Protein AF-A0AAJ1HNM8-F1 (afdb_monomer_lite)

pLDDT: mean 83.79, std 16.37, range [39.41, 96.81]

Sequence (164 aa):
MAIKKSYRYCRPTLLLTHVALAETGELITDHLWLNYTKGFLDLGELLTGDLLRFNGRVASYVKGYFGTSQKLDYKVERPSQVALQAKIEGPRRLLPDTVTKFGRQALIGYIMERERAFYEASCRPIDPYYIEQYRVWLTNHVMKNAQNYDIVLQKQLTGASKKH

Foldseek 3Di:
DAWDDDPPDIFAKDWDAQDADPPPRHGPDGIAIATCDQLNCVVADADPPWDKDWDWDKDWDWDDDVPDDIDIDIHTYDTHPIDTPDHDDDDTDGAFDPPDPLSVLLNNLVNCVVCVVVCVVVVHDDDVSSVVSVVVVCCVPVVVVDPDDDPDCVVVVVVVPDDD

Radius of gyration: 19.52 Å; chains: 1; bounding box: 48×45×65 Å

Structure (mmCIF, N/CA/C/O backbone):
data_AF-A0AAJ1HNM8-F1
#
_entry.id   AF-A0AAJ1HNM8-F1
#
loop_
_atom_site.group_PDB
_atom_site.id
_atom_site.type_symbol
_atom_site.label_atom_id
_atom_site.label_alt_id
_atom_site.label_comp_id
_atom_site.label_asym_id
_atom_site.label_entity_id
_atom_site.label_seq_id
_atom_site.pdbx_PDB_ins_code
_atom_site.Cartn_x
_atom_site.Cartn_y
_atom_site.Cartn_z
_atom_site.occupancy
_atom_site.B_iso_or_equiv
_atom_site.auth_seq_id
_atom_site.auth_comp_id
_atom_site.auth_asym_id
_atom_site.auth_atom_id
_atom_site.pdbx_PDB_model_num
ATOM 1 N N . MET A 1 1 ? -2.530 -3.145 -5.041 1.00 86.31 1 MET A N 1
ATOM 2 C CA . MET A 1 1 ? -2.085 -1.746 -4.763 1.00 86.31 1 MET A CA 1
ATOM 3 C C . MET A 1 1 ? -2.696 -0.810 -5.802 1.00 86.31 1 MET A C 1
ATOM 5 O O . MET A 1 1 ? -3.247 -1.291 -6.774 1.00 86.31 1 MET A O 1
ATOM 9 N N . ALA A 1 2 ? -2.654 0.511 -5.623 1.00 86.81 2 ALA A N 1
ATOM 10 C CA . ALA A 1 2 ? -3.110 1.456 -6.650 1.00 86.81 2 ALA A CA 1
ATOM 11 C C . ALA A 1 2 ? -2.363 2.794 -6.562 1.00 86.81 2 ALA A C 1
ATOM 13 O O . ALA A 1 2 ? -1.638 3.052 -5.605 1.00 86.81 2 ALA A O 1
ATOM 14 N N . ILE A 1 3 ? -2.557 3.661 -7.554 1.00 87.94 3 ILE A N 1
ATOM 15 C CA . ILE A 1 3 ? -2.033 5.027 -7.587 1.00 87.94 3 ILE A CA 1
ATOM 16 C C . ILE A 1 3 ? -3.183 6.021 -7.440 1.00 87.94 3 ILE A C 1
ATOM 18 O O . ILE A 1 3 ? -4.127 6.038 -8.237 1.00 87.94 3 ILE A O 1
ATOM 22 N N . LYS A 1 4 ? -3.053 6.918 -6.462 1.00 83.88 4 LYS A N 1
ATOM 23 C CA . LYS A 1 4 ? -3.861 8.133 -6.354 1.00 83.88 4 LYS A CA 1
ATOM 24 C C . LYS A 1 4 ? -3.152 9.282 -7.071 1.00 83.88 4 LYS A C 1
ATOM 26 O O . LYS A 1 4 ? -2.064 9.691 -6.661 1.00 83.88 4 LYS A O 1
ATOM 31 N N . LYS A 1 5 ? -3.777 9.825 -8.120 1.00 79.25 5 LYS A N 1
ATOM 32 C CA . LYS A 1 5 ? -3.292 11.016 -8.833 1.00 79.25 5 LYS A CA 1
ATOM 33 C C . LYS A 1 5 ? -3.765 12.279 -8.110 1.00 79.25 5 LYS A C 1
ATOM 35 O O . LYS A 1 5 ? -4.951 12.438 -7.840 1.00 79.25 5 LYS A O 1
ATOM 40 N N . SER A 1 6 ? -2.829 13.160 -7.783 1.00 73.81 6 SER A N 1
ATOM 41 C CA . SER A 1 6 ? -3.076 14.545 -7.377 1.00 73.81 6 SER A CA 1
ATOM 42 C C . SER A 1 6 ? -2.539 15.478 -8.464 1.00 73.81 6 SER A C 1
ATOM 44 O O . SER A 1 6 ? -1.800 15.031 -9.341 1.00 73.81 6 SER A O 1
ATOM 46 N N . TYR A 1 7 ? -2.870 16.769 -8.403 1.00 66.12 7 TYR A N 1
ATOM 47 C CA . TYR A 1 7 ? -2.528 17.751 -9.440 1.00 66.12 7 TYR A CA 1
ATOM 48 C C . TYR A 1 7 ? -1.042 17.732 -9.849 1.00 66.12 7 TYR A C 1
ATOM 50 O O . TYR A 1 7 ? -0.732 17.897 -11.023 1.00 66.12 7 TYR A O 1
ATOM 58 N N . ARG A 1 8 ? -0.116 17.481 -8.908 1.00 68.50 8 ARG A N 1
ATOM 59 C CA . ARG A 1 8 ? 1.340 17.500 -9.170 1.00 68.50 8 ARG A CA 1
ATOM 60 C C . ARG A 1 8 ? 2.079 16.186 -8.924 1.00 68.50 8 ARG A C 1
ATOM 62 O O . ARG A 1 8 ? 3.286 16.134 -9.134 1.00 68.50 8 ARG A O 1
ATOM 69 N N . TYR A 1 9 ? 1.416 15.150 -8.415 1.00 72.50 9 TYR A N 1
ATOM 70 C CA . TYR A 1 9 ? 2.113 13.923 -8.026 1.00 72.50 9 TYR A CA 1
ATOM 71 C C . TYR A 1 9 ? 1.186 12.708 -7.959 1.00 72.50 9 TYR A C 1
ATOM 73 O O . TYR A 1 9 ? 0.001 12.811 -7.637 1.00 72.50 9 TYR A O 1
ATOM 81 N N . CYS A 1 10 ? 1.771 11.540 -8.199 1.00 82.69 10 CYS A N 1
ATOM 82 C CA . CYS A 1 10 ? 1.160 10.232 -8.006 1.00 82.69 10 CYS A CA 1
ATOM 83 C C . CYS A 1 10 ? 1.599 9.663 -6.652 1.00 82.69 10 CYS A C 1
ATOM 85 O O . CYS A 1 10 ? 2.788 9.679 -6.334 1.00 82.69 10 CYS A O 1
ATOM 87 N N . ARG A 1 11 ? 0.654 9.172 -5.842 1.00 86.69 11 ARG A N 1
ATOM 88 C CA . ARG A 1 11 ? 0.956 8.485 -4.577 1.00 86.69 11 ARG A CA 1
ATOM 89 C C . ARG A 1 11 ? 0.518 7.027 -4.639 1.00 86.69 11 ARG A C 1
ATOM 91 O O . ARG A 1 11 ? -0.664 6.784 -4.887 1.00 86.69 11 ARG A O 1
ATOM 98 N N . PRO A 1 12 ? 1.431 6.083 -4.374 1.00 90.94 12 PRO A N 1
ATOM 99 C CA . PRO A 1 12 ? 1.088 4.707 -4.060 1.00 90.94 12 PRO A CA 1
ATOM 100 C C . PRO A 1 12 ? 0.125 4.609 -2.878 1.00 90.94 12 PRO A C 1
ATOM 102 O O . PRO A 1 12 ? 0.325 5.238 -1.835 1.00 90.94 12 PRO A O 1
ATOM 105 N N . THR A 1 13 ? -0.911 3.801 -3.043 1.00 92.19 13 THR A N 1
ATOM 106 C CA . THR A 1 13 ? -1.905 3.488 -2.021 1.00 92.19 13 THR A CA 1
ATOM 107 C C . THR A 1 13 ? -2.120 1.984 -1.928 1.00 92.19 13 THR A C 1
ATOM 109 O O . THR A 1 13 ? -2.061 1.261 -2.926 1.00 92.19 13 THR A O 1
ATOM 112 N N . LEU A 1 14 ? -2.415 1.527 -0.720 1.00 92.69 14 LEU A N 1
ATOM 113 C CA . LEU A 1 14 ? -2.794 0.161 -0.403 1.00 92.69 14 LEU A CA 1
ATOM 114 C C . LEU A 1 14 ? -4.252 0.161 0.054 1.00 92.69 14 LEU A C 1
ATOM 116 O O . LEU A 1 14 ? -4.660 1.044 0.811 1.00 92.69 14 LEU A O 1
ATOM 120 N N . LEU A 1 15 ? -5.018 -0.812 -0.428 1.00 94.38 15 LEU A N 1
ATOM 121 C CA . LEU A 1 15 ? -6.344 -1.105 0.090 1.00 94.38 15 LEU A CA 1
ATOM 122 C C . LEU A 1 15 ? -6.197 -2.215 1.122 1.00 94.38 15 LEU A C 1
ATOM 124 O O . LEU A 1 15 ? -5.690 -3.285 0.795 1.00 94.38 15 LEU A O 1
ATOM 128 N N . LEU A 1 16 ? -6.629 -1.938 2.344 1.00 94.56 16 LEU A N 1
ATOM 129 C CA . LEU A 1 16 ? -6.835 -2.951 3.363 1.00 94.56 16 LEU A CA 1
ATOM 130 C C . LEU A 1 16 ? -8.307 -3.323 3.370 1.00 94.56 16 LEU A C 1
ATOM 132 O O . LEU A 1 16 ? -9.168 -2.441 3.374 1.00 94.56 16 LEU A O 1
ATOM 136 N N . THR A 1 17 ? -8.571 -4.619 3.371 1.00 95.62 17 THR A N 1
ATOM 137 C CA . THR A 1 17 ? -9.913 -5.167 3.527 1.00 95.62 17 THR A CA 1
ATOM 138 C C . THR A 1 17 ? -10.051 -5.782 4.911 1.00 95.62 17 THR A C 1
ATOM 140 O O . THR A 1 17 ? -9.078 -6.343 5.408 1.00 95.62 17 THR A O 1
ATOM 143 N N . HIS A 1 18 ? -11.246 -5.712 5.499 1.00 95.75 18 HIS A N 1
ATOM 144 C CA . HIS A 1 18 ? -11.558 -6.310 6.801 1.00 95.75 18 HIS A CA 1
ATOM 145 C C . HIS A 1 18 ? -10.651 -5.791 7.936 1.00 95.75 18 HIS A C 1
ATOM 147 O O . HIS A 1 18 ? -9.844 -6.516 8.518 1.00 95.75 18 HIS A O 1
ATOM 153 N N . VAL A 1 19 ? -10.748 -4.492 8.227 1.00 94.19 19 VAL A N 1
ATOM 154 C CA . VAL A 1 19 ? -9.937 -3.834 9.258 1.00 94.19 19 VAL A CA 1
ATOM 155 C C . VAL A 1 19 ? -10.649 -3.916 10.601 1.00 94.19 19 VAL A C 1
ATOM 157 O O . VAL A 1 19 ? -11.716 -3.327 10.768 1.00 94.19 19 VAL A O 1
ATOM 160 N N . ALA A 1 20 ? -10.026 -4.585 11.568 1.00 95.19 20 ALA A N 1
ATOM 161 C CA . ALA A 1 20 ? -10.558 -4.776 12.912 1.00 95.19 20 ALA A CA 1
ATOM 162 C C . ALA A 1 20 ? -9.591 -4.275 13.997 1.00 95.19 20 ALA A C 1
ATOM 164 O O . ALA A 1 20 ? -8.382 -4.161 13.769 1.00 95.19 20 ALA A O 1
ATOM 165 N N . LEU A 1 21 ? -10.117 -3.980 15.186 1.00 94.88 21 LEU A N 1
ATOM 166 C CA . LEU A 1 21 ? -9.297 -3.698 16.362 1.00 94.88 21 LEU A CA 1
ATOM 167 C C . LEU A 1 21 ? -8.551 -4.964 16.777 1.00 94.88 21 LEU A C 1
ATOM 169 O O . LEU A 1 21 ? -9.154 -6.007 17.000 1.00 94.88 21 LEU A O 1
ATOM 173 N N . ALA A 1 22 ? -7.231 -4.859 16.929 1.00 92.31 22 ALA A N 1
ATOM 174 C CA . ALA A 1 22 ? -6.394 -6.007 17.274 1.00 92.31 22 ALA A CA 1
ATOM 175 C C . ALA A 1 22 ? -6.704 -6.596 18.665 1.00 92.31 22 ALA A C 1
ATOM 177 O O . ALA A 1 22 ? -6.427 -7.765 18.900 1.00 92.31 22 ALA A O 1
ATOM 178 N N . GLU A 1 23 ? -7.236 -5.784 19.581 1.00 93.38 23 GLU A N 1
ATOM 179 C CA . GLU A 1 23 ? -7.522 -6.172 20.968 1.00 93.38 23 GLU A CA 1
ATOM 180 C C . GLU A 1 23 ? -8.862 -6.900 21.106 1.00 93.38 23 GLU A C 1
ATOM 182 O O . GLU A 1 23 ? -8.953 -7.894 21.818 1.00 93.38 23 GLU A O 1
ATOM 187 N N . THR A 1 24 ? -9.900 -6.410 20.423 1.00 95.12 24 THR A N 1
ATOM 188 C CA . THR A 1 24 ? -11.277 -6.906 20.571 1.00 95.12 24 THR A CA 1
ATOM 189 C C . THR A 1 24 ? -11.745 -7.752 19.391 1.00 95.12 24 THR A C 1
ATOM 191 O O . THR A 1 24 ? -12.740 -8.461 19.507 1.00 95.12 24 THR A O 1
ATOM 194 N N . GLY A 1 25 ? -11.067 -7.668 18.244 1.00 93.81 25 GLY A N 1
ATOM 195 C CA . GLY A 1 25 ? -11.537 -8.236 16.980 1.00 93.81 25 GLY A CA 1
ATOM 196 C C . GLY A 1 25 ? -12.718 -7.479 16.365 1.00 93.81 25 GLY A C 1
ATOM 197 O O . GLY A 1 25 ? -13.263 -7.924 15.358 1.00 93.81 25 GLY A O 1
ATOM 198 N N . GLU A 1 26 ? -13.125 -6.343 16.940 1.00 94.69 26 GLU A N 1
ATOM 199 C CA . GLU A 1 26 ? -14.254 -5.559 16.441 1.00 94.69 26 GLU A CA 1
ATOM 200 C C . GLU A 1 26 ? -13.930 -4.955 15.072 1.00 94.69 26 GLU A C 1
ATOM 202 O O . GLU A 1 26 ? -12.934 -4.244 14.907 1.00 94.69 26 GLU A O 1
ATOM 207 N N . LEU A 1 27 ? -14.787 -5.232 14.088 1.00 93.69 27 LEU A N 1
ATOM 208 C CA . LEU A 1 27 ? -14.661 -4.699 12.739 1.00 93.69 27 LEU A CA 1
ATOM 209 C C . LEU A 1 27 ? -14.877 -3.180 12.748 1.00 93.69 27 LEU A C 1
ATOM 211 O O . LEU A 1 27 ? -15.962 -2.694 13.049 1.00 93.69 27 LEU A O 1
ATOM 215 N N . ILE A 1 28 ? -13.848 -2.434 12.353 1.00 90.62 28 ILE A N 1
ATOM 216 C CA . ILE A 1 28 ? -13.899 -0.975 12.220 1.00 90.62 28 ILE A CA 1
ATOM 217 C C . ILE A 1 28 ? -14.402 -0.573 10.836 1.00 90.62 28 ILE A C 1
ATOM 219 O O . ILE A 1 28 ? -15.188 0.363 10.699 1.00 90.62 28 ILE A O 1
ATOM 223 N N . THR A 1 29 ? -13.915 -1.237 9.786 1.00 91.00 29 THR A N 1
ATOM 224 C CA . THR A 1 29 ? -14.358 -0.977 8.414 1.00 91.00 29 THR A CA 1
ATOM 225 C C . THR A 1 29 ? -14.002 -2.121 7.475 1.00 91.00 29 THR A C 1
ATOM 227 O O . THR A 1 29 ? -12.956 -2.757 7.610 1.00 91.00 29 THR A O 1
ATOM 230 N N . ASP A 1 30 ? -14.837 -2.336 6.461 1.00 93.38 30 ASP A N 1
ATOM 231 C CA . ASP A 1 30 ? -14.562 -3.315 5.411 1.00 93.38 30 ASP A CA 1
ATOM 232 C C . ASP A 1 30 ? -13.421 -2.890 4.492 1.00 93.38 30 ASP A C 1
ATOM 234 O O . ASP A 1 30 ? -12.718 -3.749 3.974 1.00 93.38 30 ASP A O 1
ATOM 238 N N . HIS A 1 31 ? -13.240 -1.584 4.267 1.00 92.88 31 HIS A N 1
ATOM 239 C CA . HIS A 1 31 ? -12.310 -1.066 3.266 1.00 92.88 31 HIS A CA 1
ATOM 240 C C . HIS A 1 31 ? -11.616 0.201 3.761 1.00 92.88 31 HIS A C 1
ATOM 242 O O . HIS A 1 31 ? -12.243 1.245 3.946 1.00 92.88 31 HIS A O 1
ATOM 248 N N . LEU A 1 32 ? -10.291 0.145 3.883 1.00 92.25 32 LEU A N 1
ATOM 249 C CA . LEU A 1 32 ? -9.468 1.283 4.272 1.00 92.25 32 LEU A CA 1
ATOM 250 C C . LEU A 1 32 ? -8.353 1.516 3.254 1.00 92.25 32 LEU A C 1
ATOM 252 O O . LEU A 1 32 ? -7.433 0.713 3.102 1.00 92.25 32 LEU A O 1
ATOM 256 N N . TRP A 1 33 ? -8.405 2.665 2.586 1.00 91.88 33 TRP A N 1
ATOM 257 C CA . TRP A 1 33 ? -7.324 3.121 1.719 1.00 91.88 33 TRP A CA 1
ATOM 258 C C . TRP A 1 33 ? -6.270 3.877 2.524 1.00 91.88 33 TRP A C 1
ATOM 260 O O . TRP A 1 33 ? -6.558 4.915 3.121 1.00 91.88 33 TRP A O 1
ATOM 270 N N . LEU A 1 34 ? -5.025 3.409 2.470 1.00 91.81 34 LEU A N 1
ATOM 271 C CA . LEU A 1 34 ? -3.873 4.069 3.083 1.00 91.81 34 LEU A CA 1
ATOM 272 C C . LEU A 1 34 ? -2.825 4.416 2.032 1.00 91.81 34 LEU A C 1
ATOM 274 O O . LEU A 1 34 ? -2.711 3.769 0.993 1.00 91.81 34 LEU A O 1
ATOM 278 N N . ASN A 1 35 ? -2.015 5.435 2.316 1.00 90.88 35 ASN A N 1
ATOM 279 C CA . ASN A 1 35 ? -0.794 5.644 1.544 1.00 90.88 35 ASN A CA 1
ATOM 280 C C . ASN A 1 35 ? 0.155 4.467 1.797 1.00 90.88 35 ASN A C 1
ATOM 282 O O . ASN A 1 35 ? 0.333 4.055 2.943 1.00 90.88 35 ASN A O 1
ATOM 286 N N . TYR A 1 36 ? 0.800 3.976 0.744 1.00 91.31 36 TYR A N 1
ATOM 287 C CA . TYR A 1 36 ? 1.822 2.942 0.861 1.00 91.31 36 TYR A CA 1
ATOM 288 C C . TYR A 1 36 ? 3.132 3.599 1.319 1.00 91.31 36 TYR A C 1
ATOM 290 O O . TYR A 1 36 ? 3.893 4.154 0.527 1.00 91.31 36 TYR A O 1
ATOM 298 N N . THR A 1 37 ? 3.304 3.679 2.640 1.00 90.56 37 THR A N 1
ATOM 299 C CA . THR A 1 37 ? 4.436 4.344 3.303 1.00 90.56 37 THR A CA 1
ATOM 300 C C . THR A 1 37 ? 5.693 3.470 3.305 1.00 90.56 37 THR A C 1
ATOM 302 O O . THR A 1 37 ? 5.630 2.273 3.031 1.00 90.56 37 THR A O 1
ATOM 305 N N . LYS A 1 38 ? 6.837 4.057 3.699 1.00 90.31 38 LYS A N 1
ATOM 306 C CA . LYS A 1 38 ? 8.099 3.324 3.903 1.00 90.31 38 LYS A CA 1
ATOM 307 C C . LYS A 1 38 ? 7.917 2.085 4.793 1.00 90.31 38 LYS A C 1
ATOM 309 O O . LYS A 1 38 ? 8.453 1.041 4.469 1.00 90.31 38 LYS A O 1
ATOM 314 N N . GLY A 1 39 ? 7.110 2.178 5.854 1.00 92.25 39 GLY A N 1
ATOM 315 C CA . GLY A 1 39 ? 6.874 1.046 6.755 1.00 92.25 39 GLY A CA 1
ATOM 316 C C . GLY A 1 39 ? 6.237 -0.165 6.067 1.00 92.25 39 GLY A C 1
ATOM 317 O O . GLY A 1 39 ? 6.585 -1.288 6.393 1.00 92.25 39 GLY A O 1
ATOM 318 N N . PHE A 1 40 ? 5.355 0.043 5.082 1.00 93.75 40 PHE A N 1
ATOM 319 C CA . PHE A 1 40 ? 4.832 -1.070 4.285 1.00 93.75 40 PHE A CA 1
ATOM 320 C C . PHE A 1 40 ? 5.845 -1.575 3.252 1.00 93.75 40 PHE A C 1
ATOM 322 O O . PHE A 1 40 ? 5.892 -2.770 2.991 1.00 93.75 40 PHE A O 1
ATOM 329 N N . LEU A 1 41 ? 6.647 -0.680 2.669 1.00 92.50 41 LEU A N 1
ATOM 330 C CA . LEU A 1 41 ? 7.701 -1.044 1.715 1.00 92.50 41 LEU A CA 1
ATOM 331 C C . LEU A 1 41 ? 8.813 -1.877 2.351 1.00 92.50 41 LEU A C 1
ATOM 333 O O . LEU A 1 41 ? 9.326 -2.787 1.708 1.00 92.50 41 LEU A O 1
ATOM 337 N N . ASP A 1 42 ? 9.161 -1.591 3.606 1.00 92.50 42 ASP A N 1
ATOM 338 C CA . ASP A 1 42 ? 10.181 -2.325 4.361 1.00 92.50 42 ASP A CA 1
ATOM 339 C C . ASP A 1 42 ? 9.782 -3.801 4.590 1.00 92.50 42 ASP A C 1
ATOM 341 O O . ASP A 1 42 ? 10.650 -4.642 4.808 1.00 92.50 42 ASP A O 1
ATOM 345 N N . LEU A 1 43 ? 8.487 -4.141 4.488 1.00 92.38 43 LEU A N 1
ATOM 346 C CA . LEU A 1 43 ? 7.994 -5.527 4.524 1.00 92.38 43 LEU A CA 1
ATOM 347 C C . LEU A 1 43 ? 8.173 -6.269 3.186 1.00 92.38 43 LEU A C 1
ATOM 349 O O . LEU A 1 43 ? 7.923 -7.474 3.106 1.00 92.38 43 LEU A O 1
ATOM 353 N N . GLY A 1 44 ? 8.593 -5.563 2.134 1.00 91.94 44 GLY A N 1
ATOM 354 C CA . GLY A 1 44 ? 8.663 -6.068 0.770 1.00 91.94 44 GLY A CA 1
ATOM 355 C C . GLY A 1 44 ? 7.305 -6.081 0.066 1.00 91.94 44 GLY A C 1
ATOM 356 O O . GLY A 1 44 ? 6.341 -5.434 0.475 1.00 91.94 44 GLY A O 1
ATOM 357 N N . GLU A 1 45 ? 7.234 -6.815 -1.044 1.00 92.38 45 GLU A N 1
ATOM 358 C CA . GLU A 1 45 ? 5.993 -6.960 -1.800 1.00 92.38 45 GLU A CA 1
ATOM 359 C C . GLU A 1 45 ? 4.920 -7.677 -0.979 1.00 92.38 45 GLU A C 1
ATOM 361 O O . GLU A 1 45 ? 5.101 -8.830 -0.583 1.00 92.38 45 GLU A O 1
ATOM 366 N N . LEU A 1 46 ? 3.792 -6.992 -0.776 1.00 93.56 46 LEU A N 1
ATOM 367 C CA . LEU A 1 46 ? 2.596 -7.537 -0.143 1.00 93.56 46 LEU A CA 1
ATOM 368 C C . LEU A 1 46 ? 1.686 -8.183 -1.190 1.00 93.56 46 LEU A C 1
ATOM 370 O O . LEU A 1 46 ? 1.478 -7.637 -2.279 1.00 93.56 46 LEU A O 1
ATOM 374 N N . LEU A 1 47 ? 1.132 -9.339 -0.844 1.00 92.69 47 LEU A N 1
ATOM 375 C CA . LEU A 1 47 ? 0.175 -10.078 -1.657 1.00 92.69 47 LEU A CA 1
ATOM 376 C C . LEU A 1 47 ? -1.239 -9.895 -1.102 1.00 92.69 47 LEU A C 1
ATOM 378 O O . LEU A 1 47 ? -1.439 -9.652 0.088 1.00 92.69 47 LEU A O 1
ATOM 382 N N . THR A 1 48 ? -2.235 -10.033 -1.973 1.00 92.94 48 THR A N 1
ATOM 383 C CA . THR A 1 48 ? -3.630 -10.124 -1.537 1.00 92.94 48 THR A CA 1
ATOM 384 C C . THR A 1 48 ? -3.785 -11.313 -0.590 1.00 92.94 48 THR A C 1
ATOM 386 O O . THR A 1 48 ? -3.364 -12.419 -0.923 1.00 92.94 48 THR A O 1
ATOM 389 N N . GLY A 1 49 ? -4.380 -11.072 0.580 1.00 95.06 49 GLY A N 1
ATOM 390 C CA . GLY A 1 49 ? -4.549 -12.072 1.638 1.00 95.06 49 GLY A CA 1
ATOM 391 C C . GLY A 1 49 ? -3.479 -12.039 2.733 1.00 95.06 49 GLY A C 1
ATOM 392 O O . GLY A 1 49 ? -3.667 -12.689 3.757 1.00 95.06 49 GLY A O 1
ATOM 393 N N . ASP A 1 50 ? -2.394 -11.272 2.573 1.00 96.69 50 ASP A N 1
ATOM 394 C CA . ASP A 1 50 ? -1.467 -11.026 3.682 1.00 96.69 50 ASP A CA 1
ATOM 395 C C . ASP A 1 50 ? -2.185 -10.330 4.848 1.00 96.69 50 ASP A C 1
ATOM 397 O O . ASP A 1 50 ? -2.932 -9.366 4.651 1.00 96.69 50 ASP A O 1
ATOM 401 N N . LEU A 1 51 ? -1.906 -10.783 6.072 1.00 96.81 51 LEU A N 1
ATOM 402 C CA . LEU A 1 51 ? -2.443 -10.182 7.289 1.00 96.81 51 LEU A CA 1
ATOM 403 C C . LEU A 1 51 ? -1.421 -9.219 7.885 1.00 96.81 51 LEU A C 1
ATOM 405 O O . LEU A 1 51 ? -0.284 -9.598 8.180 1.00 96.81 51 LEU A O 1
ATOM 409 N N . LEU A 1 52 ? -1.839 -7.975 8.098 1.00 96.44 52 LEU A N 1
ATOM 410 C CA . LEU A 1 52 ? -0.995 -6.900 8.610 1.00 96.44 52 LEU A CA 1
ATOM 411 C C . LEU A 1 52 ? -1.510 -6.410 9.960 1.00 96.44 52 LEU A C 1
ATOM 413 O O . LEU A 1 52 ? -2.713 -6.281 10.166 1.00 96.44 52 LEU A O 1
ATOM 417 N N . ARG A 1 53 ? -0.582 -6.015 10.830 1.00 96.44 53 ARG A N 1
ATOM 418 C CA . ARG A 1 53 ? -0.859 -5.220 12.028 1.00 96.44 53 ARG A CA 1
ATOM 419 C C . ARG A 1 53 ? -0.167 -3.875 11.910 1.00 96.44 53 ARG A C 1
ATOM 421 O O . ARG A 1 53 ? 0.966 -3.796 11.446 1.00 96.44 53 ARG A O 1
ATOM 428 N N . PHE A 1 54 ? -0.840 -2.817 12.335 1.00 95.88 54 PHE A N 1
ATOM 429 C CA . PHE A 1 54 ? -0.275 -1.476 12.399 1.00 95.88 54 PHE A CA 1
ATOM 430 C C . PHE A 1 54 ? -1.021 -0.652 13.446 1.00 95.88 54 PHE A C 1
ATOM 432 O O . PHE A 1 54 ? -2.177 -0.931 13.759 1.00 95.88 54 PHE A O 1
ATOM 439 N N . ASN A 1 55 ? -0.380 0.404 13.935 1.00 95.25 55 ASN A N 1
ATOM 440 C CA . ASN A 1 55 ? -1.044 1.428 14.728 1.00 95.25 55 ASN A CA 1
ATOM 441 C C . ASN A 1 55 ? -1.502 2.550 13.797 1.00 95.25 55 ASN A C 1
ATOM 443 O O . ASN A 1 55 ? -0.719 3.052 12.989 1.00 95.25 55 ASN A O 1
ATOM 447 N N . GLY A 1 56 ? -2.760 2.961 13.917 1.00 91.19 56 GLY A N 1
ATOM 448 C CA . GLY A 1 56 ? -3.320 4.104 13.200 1.00 91.19 56 GLY A CA 1
ATOM 449 C C . GLY A 1 56 ? -3.762 5.197 14.167 1.00 91.19 56 GLY A C 1
ATOM 450 O O . GLY A 1 56 ? -4.100 4.921 15.314 1.00 91.19 56 GLY A O 1
ATOM 451 N N . ARG A 1 57 ? -3.772 6.451 13.712 1.00 90.69 57 ARG A N 1
ATOM 452 C CA . ARG A 1 57 ? -4.391 7.562 14.448 1.00 90.69 57 ARG A CA 1
ATOM 453 C C . ARG A 1 57 ? -5.764 7.854 13.866 1.00 90.69 57 ARG A C 1
ATOM 455 O O . ARG A 1 57 ? -5.884 8.007 12.651 1.00 90.69 57 ARG A O 1
ATOM 462 N N . VAL A 1 58 ? -6.771 7.978 14.724 1.00 88.88 58 VAL A N 1
ATOM 463 C CA . VAL A 1 58 ? -8.084 8.487 14.321 1.00 88.88 58 VAL A CA 1
ATOM 464 C C . VAL A 1 58 ? -7.969 9.997 14.140 1.00 88.88 58 VAL A C 1
ATOM 466 O O . VAL A 1 58 ? -7.478 10.706 15.018 1.00 88.88 58 VAL A O 1
ATOM 469 N N . ALA A 1 59 ? -8.399 10.485 12.987 1.00 87.44 59 ALA A N 1
ATOM 470 C CA . ALA A 1 59 ? -8.479 11.903 12.681 1.00 87.44 59 ALA A CA 1
ATOM 471 C C . ALA A 1 59 ? -9.843 12.212 12.080 1.00 87.44 59 ALA A C 1
ATOM 473 O O . ALA A 1 59 ? -10.409 11.395 11.354 1.00 87.44 59 ALA A O 1
ATOM 474 N N . SER A 1 60 ? -10.362 13.404 12.348 1.00 88.38 60 SER A N 1
ATOM 475 C CA . SER A 1 60 ? -11.568 13.875 11.687 1.00 88.38 60 SER A CA 1
ATOM 476 C C . SER A 1 60 ? -11.243 14.505 10.330 1.00 88.38 60 SER A C 1
ATOM 478 O O . SER A 1 60 ? -10.135 14.989 10.074 1.00 88.38 60 SER A O 1
ATOM 480 N N . TYR A 1 61 ? -12.209 14.474 9.422 1.00 85.25 61 TYR A N 1
ATOM 481 C CA . TYR A 1 61 ? -12.190 15.245 8.191 1.00 85.25 61 TYR A CA 1
ATOM 482 C C . TYR A 1 61 ? -13.594 15.755 7.887 1.00 85.25 61 TYR A C 1
ATOM 484 O O . TYR A 1 61 ? -14.593 15.172 8.301 1.00 85.25 61 TYR A O 1
ATOM 492 N N . VAL A 1 62 ? -13.663 16.870 7.170 1.00 85.25 62 VAL A N 1
ATOM 493 C CA . VAL A 1 62 ? -14.937 17.443 6.751 1.00 85.25 62 VAL A CA 1
ATOM 494 C C . VAL A 1 62 ? -15.232 16.973 5.334 1.00 85.25 62 VAL A C 1
ATOM 496 O O . VAL A 1 62 ? -14.425 17.165 4.421 1.00 85.25 62 VAL A O 1
ATOM 499 N N . LYS A 1 63 ? -16.379 16.321 5.161 1.00 84.44 63 LYS A N 1
ATOM 500 C CA . LYS A 1 63 ? -16.882 15.832 3.881 1.00 84.44 63 LYS A CA 1
ATOM 501 C C . LYS A 1 63 ? -17.962 16.778 3.366 1.00 84.44 63 LYS A C 1
ATOM 503 O O . LYS A 1 63 ? -18.905 17.100 4.083 1.00 84.44 63 LYS A O 1
ATOM 508 N N . GLY A 1 64 ? -17.835 17.193 2.112 1.00 79.81 64 GLY A N 1
ATOM 509 C CA . GLY A 1 64 ? -18.767 18.101 1.444 1.00 79.81 64 GLY A CA 1
ATOM 510 C C . GLY A 1 64 ? -18.030 19.013 0.469 1.00 79.81 64 GLY A C 1
ATOM 511 O O . GLY A 1 64 ? -16.824 19.222 0.600 1.00 79.81 64 GLY A O 1
ATOM 512 N N . TYR A 1 65 ? -18.746 19.534 -0.523 1.00 72.69 65 TYR A N 1
ATOM 513 C CA . TYR A 1 65 ? -18.216 20.557 -1.424 1.00 72.69 65 TYR A CA 1
ATOM 514 C C . TYR A 1 65 ? -18.453 21.948 -0.832 1.00 72.69 65 TYR A C 1
ATOM 516 O O . TYR A 1 65 ? -19.413 22.163 -0.086 1.00 72.69 65 TYR A O 1
ATOM 524 N N . PHE A 1 66 ? -17.586 22.903 -1.170 1.00 70.56 66 PHE A N 1
ATOM 525 C CA . PHE A 1 66 ? -17.777 24.303 -0.796 1.00 70.56 66 PHE A CA 1
ATOM 526 C C . PHE A 1 66 ? -19.154 24.787 -1.289 1.00 70.56 66 PHE A C 1
ATOM 528 O O . PHE A 1 66 ? -19.473 24.617 -2.462 1.00 70.56 66 PHE A O 1
ATOM 535 N N . GLY A 1 67 ? -19.983 25.325 -0.387 1.00 74.56 67 GLY A N 1
ATOM 536 C CA . GLY A 1 67 ? -21.370 25.724 -0.679 1.00 74.56 67 GLY A CA 1
ATOM 537 C C . GLY A 1 67 ? -22.448 24.653 -0.431 1.00 74.56 67 GLY A C 1
ATOM 538 O O . GLY A 1 67 ? -23.621 24.927 -0.656 1.00 74.56 67 GLY A O 1
ATOM 539 N N . THR A 1 68 ? -22.088 23.458 0.056 1.00 80.25 68 THR A N 1
ATOM 540 C CA . THR A 1 68 ? -23.041 22.403 0.473 1.00 80.25 68 THR A CA 1
ATOM 541 C C . THR A 1 68 ? -22.967 22.136 1.979 1.00 80.25 68 THR A C 1
ATOM 543 O O . THR A 1 68 ? -22.026 22.578 2.643 1.00 80.25 68 THR A O 1
ATOM 546 N N . SER A 1 69 ? -23.943 21.406 2.536 1.00 82.12 69 SER A N 1
ATOM 547 C CA . SER A 1 69 ? -23.900 20.961 3.934 1.00 82.12 69 SER A CA 1
ATOM 548 C C . SER A 1 69 ? -22.656 20.101 4.176 1.00 82.12 69 SER A C 1
ATOM 550 O O . SER A 1 69 ? -22.527 19.003 3.633 1.00 82.12 69 SER A O 1
ATOM 552 N N . GLN A 1 70 ? -21.736 20.611 4.988 1.00 86.06 70 GLN A N 1
ATOM 553 C CA . GLN A 1 70 ? -20.508 19.923 5.361 1.00 86.06 70 GLN A CA 1
ATOM 554 C C . GLN A 1 70 ? -20.766 19.006 6.563 1.00 86.06 70 GLN A C 1
ATOM 556 O O . GLN A 1 70 ? -21.372 19.428 7.546 1.00 86.06 70 GLN A O 1
ATOM 561 N N . LYS A 1 71 ? -20.304 17.753 6.494 1.00 86.25 71 LYS A N 1
ATOM 562 C CA . LYS A 1 71 ? -20.440 16.760 7.568 1.00 86.25 71 LYS A CA 1
ATOM 563 C C . LYS A 1 71 ? -19.069 16.377 8.118 1.00 86.25 71 LYS A C 1
ATOM 565 O O . LYS A 1 71 ? -18.145 16.118 7.348 1.00 86.25 71 LYS A O 1
ATOM 570 N N . LEU A 1 72 ? -18.949 16.322 9.443 1.00 86.31 72 LEU A N 1
ATOM 571 C CA . LEU A 1 72 ? -17.778 15.765 10.114 1.00 86.31 72 LEU A CA 1
ATOM 572 C C . LEU A 1 72 ? -17.798 14.238 9.997 1.00 86.31 72 LEU A C 1
ATOM 574 O O . LEU A 1 72 ? -18.816 13.604 10.275 1.00 86.31 72 LEU A O 1
ATOM 578 N N . ASP A 1 73 ? -16.678 13.664 9.587 1.00 86.81 73 ASP A N 1
ATOM 579 C CA . ASP A 1 73 ? -16.474 12.226 9.459 1.00 86.81 73 ASP A CA 1
ATOM 580 C C . ASP A 1 73 ? -15.075 11.864 9.991 1.00 86.81 73 ASP A C 1
ATOM 582 O O . ASP A 1 73 ? -14.249 12.748 10.242 1.00 86.81 73 ASP A O 1
ATOM 586 N N . TYR A 1 74 ? -14.798 10.580 10.190 1.00 85.31 74 TYR A N 1
ATOM 587 C CA . TYR A 1 74 ? -13.548 10.097 10.775 1.00 85.31 74 TYR A CA 1
ATOM 588 C C . TYR A 1 74 ? -12.780 9.210 9.798 1.00 85.31 74 TYR A C 1
ATOM 590 O O . TYR A 1 74 ? -13.334 8.557 8.918 1.00 85.31 74 TYR A O 1
ATOM 598 N N . LYS A 1 75 ? -11.459 9.204 9.940 1.00 87.75 75 LYS A N 1
ATOM 599 C CA . LYS A 1 75 ? -10.540 8.389 9.148 1.00 87.75 75 LYS A CA 1
ATOM 600 C C . LYS A 1 75 ? -9.405 7.877 10.020 1.00 87.75 75 LYS A C 1
ATOM 602 O O . LYS A 1 75 ? -9.012 8.523 10.991 1.00 87.75 75 LYS A O 1
ATOM 607 N N . VAL A 1 76 ? -8.826 6.758 9.609 1.00 89.62 76 VAL A N 1
ATOM 608 C CA . VAL A 1 76 ? -7.555 6.273 10.148 1.00 89.62 76 VAL A CA 1
ATOM 609 C C . VAL A 1 76 ? -6.421 6.818 9.284 1.00 89.62 76 VAL A C 1
ATOM 611 O O . VAL A 1 76 ? -6.430 6.679 8.061 1.00 89.62 76 VAL A O 1
ATOM 614 N N . GLU A 1 77 ? -5.433 7.457 9.903 1.00 88.31 77 GLU A N 1
ATOM 615 C CA . GLU A 1 77 ? -4.262 8.002 9.218 1.00 88.31 77 GLU A CA 1
ATOM 616 C C . GLU A 1 77 ? -2.951 7.722 9.963 1.00 88.31 77 GLU A C 1
ATOM 618 O O . GLU A 1 77 ? -2.939 7.237 11.090 1.00 88.31 77 GLU A O 1
ATOM 623 N N . ARG A 1 78 ? -1.825 8.046 9.310 1.00 87.44 78 ARG A N 1
ATOM 624 C CA . ARG A 1 78 ? -0.455 7.872 9.832 1.00 87.44 78 ARG A CA 1
ATOM 625 C C . ARG A 1 78 ? -0.177 6.456 10.376 1.00 87.44 78 ARG A C 1
ATOM 627 O O . ARG A 1 78 ? 0.179 6.331 11.546 1.00 87.44 78 ARG A O 1
ATOM 634 N N . PRO A 1 79 ? -0.295 5.410 9.535 1.00 92.69 79 PRO A N 1
ATOM 635 C CA . PRO A 1 79 ? 0.054 4.057 9.946 1.00 92.69 79 PRO A CA 1
ATOM 636 C C . PRO A 1 79 ? 1.519 3.995 10.401 1.00 92.69 79 PRO A C 1
ATOM 638 O O . PRO A 1 79 ? 2.415 4.475 9.697 1.00 92.69 79 PRO A O 1
ATOM 641 N N . SER A 1 80 ? 1.754 3.417 11.574 1.00 93.50 80 SER A N 1
ATOM 642 C CA . SER A 1 80 ? 3.071 3.205 12.176 1.00 93.50 80 SER A CA 1
ATOM 643 C C . SER A 1 80 ? 3.170 1.798 12.766 1.00 93.50 80 SER A C 1
ATOM 645 O O . SER A 1 80 ? 2.163 1.103 12.879 1.00 93.50 80 SER A O 1
ATOM 647 N N . GLN A 1 81 ? 4.389 1.358 13.100 1.00 94.88 81 GLN A N 1
ATOM 648 C CA . GLN A 1 81 ? 4.650 -0.003 13.601 1.00 94.88 81 GLN A CA 1
ATOM 649 C C . GLN A 1 81 ? 4.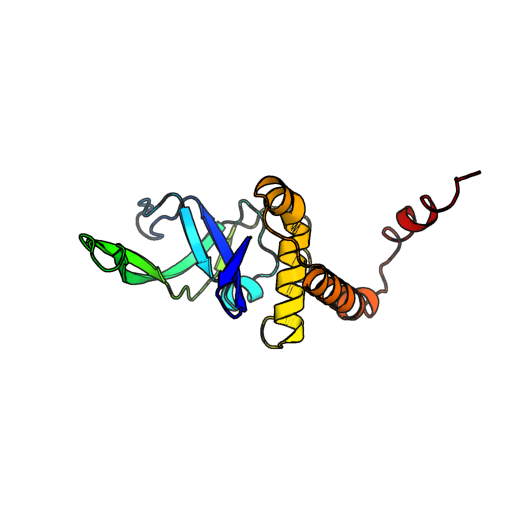003 -1.090 12.727 1.00 94.88 81 GLN A C 1
ATOM 651 O O . GLN A 1 81 ? 3.391 -2.032 13.225 1.00 94.88 81 GLN A O 1
ATOM 656 N N . VAL A 1 82 ? 4.101 -0.911 11.408 1.00 95.44 82 VAL A N 1
ATOM 657 C CA . VAL A 1 82 ? 3.545 -1.854 10.442 1.00 95.44 82 VAL A CA 1
ATOM 658 C C . VAL A 1 82 ? 4.338 -3.156 10.521 1.00 95.44 82 VAL A C 1
ATOM 660 O O . VAL A 1 82 ? 5.564 -3.138 10.433 1.00 95.44 82 VAL A O 1
ATOM 663 N N . ALA A 1 83 ? 3.637 -4.272 10.674 1.00 96.25 83 ALA A N 1
ATOM 664 C CA . ALA A 1 83 ? 4.207 -5.607 10.738 1.00 96.25 83 ALA A CA 1
ATOM 665 C C . ALA A 1 83 ? 3.330 -6.605 9.976 1.00 96.25 83 ALA A C 1
ATOM 667 O O . ALA A 1 83 ? 2.103 -6.486 9.949 1.00 96.25 83 ALA A O 1
ATOM 668 N N . LEU A 1 84 ? 3.969 -7.610 9.382 1.00 95.81 84 LEU A N 1
ATOM 669 C CA . LEU A 1 84 ? 3.296 -8.750 8.769 1.00 95.81 84 LEU A CA 1
ATOM 670 C C . LEU A 1 84 ? 2.987 -9.785 9.859 1.00 95.81 84 LEU A C 1
ATOM 672 O O . LEU A 1 84 ? 3.906 -10.275 10.509 1.00 95.81 84 LEU A O 1
ATOM 676 N N . GLN A 1 85 ? 1.710 -10.094 10.073 1.00 95.50 85 GLN A N 1
ATOM 677 C CA . GLN A 1 85 ? 1.275 -11.114 11.034 1.00 95.50 85 GLN A CA 1
ATOM 678 C C . GLN A 1 85 ? 1.159 -12.493 10.396 1.00 95.50 85 GLN A C 1
ATOM 680 O O . GLN A 1 85 ? 1.578 -13.479 10.992 1.00 95.50 85 GLN A O 1
ATOM 685 N N . ALA A 1 86 ? 0.611 -12.558 9.184 1.00 95.44 86 ALA A N 1
ATOM 686 C CA . ALA A 1 86 ? 0.543 -13.788 8.412 1.00 95.44 86 ALA A CA 1
ATOM 687 C C . ALA A 1 86 ? 0.890 -13.492 6.958 1.00 95.44 86 ALA A C 1
ATOM 689 O O . ALA A 1 86 ? 0.447 -12.496 6.381 1.00 95.44 86 ALA A O 1
ATOM 690 N N . LYS A 1 87 ? 1.709 -14.369 6.388 1.00 94.31 87 LYS A N 1
ATOM 691 C CA . LYS A 1 87 ? 2.215 -14.264 5.027 1.00 94.31 87 LYS A CA 1
ATOM 692 C C . LYS A 1 87 ? 1.577 -15.359 4.192 1.00 94.31 87 LYS A C 1
ATOM 694 O O . LYS A 1 87 ? 1.744 -16.532 4.512 1.00 94.31 87 LYS A O 1
ATOM 699 N N . ILE A 1 88 ? 0.905 -14.986 3.113 1.00 94.94 88 ILE A N 1
ATOM 700 C CA . ILE A 1 88 ? 0.443 -15.962 2.127 1.00 94.94 88 ILE A CA 1
ATOM 701 C C . ILE A 1 88 ? 1.627 -16.395 1.257 1.00 94.94 88 ILE A C 1
ATOM 703 O O . ILE A 1 88 ? 2.503 -15.588 0.910 1.00 94.94 88 ILE A O 1
ATOM 707 N N . GLU A 1 89 ? 1.674 -17.681 0.920 1.00 91.06 89 GLU A N 1
ATOM 708 C CA . GLU A 1 89 ? 2.681 -18.225 0.015 1.00 91.06 89 GLU A CA 1
ATOM 709 C C . GLU A 1 89 ? 2.503 -17.683 -1.405 1.00 91.06 89 GLU A C 1
ATOM 711 O O . GLU A 1 89 ? 1.395 -17.480 -1.897 1.00 91.06 89 GLU A O 1
ATOM 716 N N . GLY A 1 90 ? 3.622 -17.435 -2.077 1.00 86.00 90 GLY A N 1
ATOM 717 C CA . GLY A 1 90 ? 3.612 -16.959 -3.450 1.00 86.00 90 GLY A CA 1
ATOM 718 C C . GLY A 1 90 ? 4.888 -16.214 -3.825 1.00 86.00 90 GLY A C 1
ATOM 719 O O . GLY A 1 90 ? 5.638 -15.768 -2.947 1.00 86.00 90 GLY A O 1
ATOM 720 N N . PRO A 1 91 ? 5.148 -16.067 -5.134 1.00 88.00 91 PRO A N 1
ATOM 721 C CA . PRO A 1 91 ? 6.304 -15.333 -5.616 1.00 88.00 91 PRO A CA 1
ATOM 722 C C . PRO A 1 91 ? 6.192 -13.860 -5.218 1.00 88.00 91 PRO A C 1
ATOM 724 O O . PRO A 1 91 ? 5.158 -13.225 -5.434 1.00 88.00 91 PRO A O 1
ATOM 727 N N . ARG A 1 92 ? 7.278 -13.315 -4.660 1.00 88.19 92 ARG A N 1
ATOM 728 C CA . ARG A 1 92 ? 7.376 -11.908 -4.262 1.00 88.19 92 ARG A CA 1
ATOM 729 C C . ARG A 1 92 ? 8.492 -11.220 -5.022 1.00 88.19 92 ARG A C 1
ATOM 731 O O . ARG A 1 92 ? 9.610 -11.727 -5.079 1.00 88.19 92 ARG A O 1
ATOM 738 N N . ARG A 1 93 ? 8.188 -10.075 -5.621 1.00 89.19 93 ARG A N 1
ATOM 739 C CA . ARG A 1 93 ? 9.154 -9.272 -6.371 1.00 89.19 93 ARG A CA 1
ATOM 740 C C . ARG A 1 93 ? 9.897 -8.315 -5.449 1.00 89.19 93 ARG A C 1
ATOM 742 O O . ARG A 1 93 ? 9.372 -7.861 -4.433 1.00 89.19 93 ARG A O 1
ATOM 749 N N . LEU A 1 94 ? 11.115 -7.971 -5.851 1.00 89.00 94 LEU A N 1
ATOM 750 C CA . LEU A 1 94 ? 11.824 -6.837 -5.273 1.00 89.00 94 LEU A CA 1
ATOM 751 C C . LEU A 1 94 ? 11.079 -5.545 -5.628 1.00 89.00 94 LEU A C 1
ATOM 753 O O . LEU A 1 94 ? 10.638 -5.369 -6.769 1.00 89.00 94 LEU A O 1
ATOM 757 N N . LEU A 1 95 ? 10.961 -4.650 -4.650 1.00 91.81 95 LEU A N 1
ATOM 758 C CA . LEU A 1 95 ? 10.303 -3.361 -4.820 1.00 91.81 95 LEU A CA 1
ATOM 759 C C . LEU A 1 95 ? 11.326 -2.224 -4.936 1.00 91.81 95 LEU A C 1
ATOM 761 O O . LEU A 1 95 ? 12.320 -2.229 -4.207 1.00 91.81 95 LEU A O 1
ATOM 765 N N . PRO A 1 96 ? 11.064 -1.220 -5.791 1.00 93.12 96 PRO A N 1
ATOM 766 C CA . PRO A 1 96 ? 11.821 0.024 -5.784 1.00 93.12 96 PRO A CA 1
ATOM 767 C C . PRO A 1 96 ? 11.680 0.785 -4.461 1.00 93.12 96 PRO A C 1
ATOM 769 O O . PRO A 1 96 ? 10.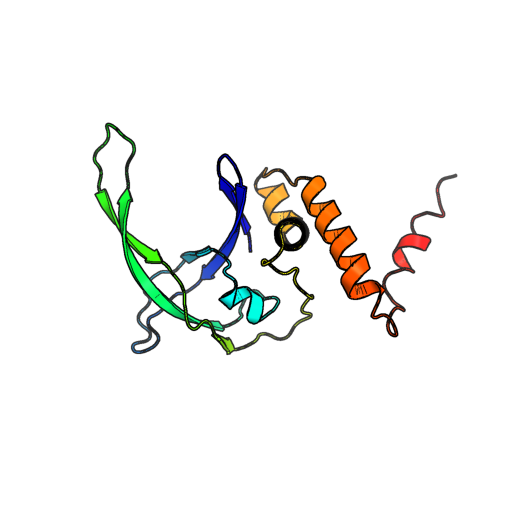614 0.787 -3.840 1.00 93.12 96 PRO A O 1
ATOM 772 N N . ASP A 1 97 ? 12.747 1.471 -4.048 1.00 86.88 97 ASP A N 1
ATOM 773 C CA . ASP A 1 97 ? 12.739 2.304 -2.847 1.00 86.88 97 ASP A CA 1
ATOM 774 C C . ASP A 1 97 ? 11.869 3.561 -3.019 1.00 86.88 97 ASP A C 1
ATOM 776 O O . ASP A 1 97 ? 11.575 4.002 -4.127 1.00 86.88 97 ASP A O 1
ATOM 780 N N . THR A 1 98 ? 11.494 4.206 -1.915 1.00 87.62 98 THR A N 1
ATOM 781 C CA . THR A 1 98 ? 10.844 5.532 -1.954 1.00 87.62 98 THR A CA 1
ATOM 782 C C . THR A 1 98 ? 11.740 6.679 -1.510 1.00 87.62 98 THR A C 1
ATOM 784 O O . THR A 1 98 ? 11.265 7.814 -1.391 1.00 87.62 98 THR A O 1
ATOM 787 N N . VAL A 1 99 ? 13.014 6.409 -1.235 1.00 86.38 99 VAL A N 1
ATOM 788 C CA . VAL A 1 99 ? 13.974 7.399 -0.730 1.00 86.38 99 VAL A CA 1
ATOM 789 C C . VAL A 1 99 ? 14.378 8.333 -1.866 1.00 86.38 99 VAL A C 1
ATOM 791 O O . VAL A 1 99 ? 14.326 9.561 -1.732 1.00 86.38 99 VAL A O 1
ATOM 794 N N . THR A 1 100 ? 14.681 7.762 -3.026 1.00 90.62 100 THR A N 1
ATOM 795 C CA . THR A 1 100 ? 15.120 8.492 -4.211 1.00 90.62 100 THR A CA 1
ATOM 796 C C . THR A 1 100 ? 13.942 8.897 -5.098 1.00 90.62 100 THR A C 1
ATOM 798 O O . THR A 1 100 ? 12.862 8.303 -5.075 1.00 90.62 100 THR A O 1
ATOM 801 N N . LYS A 1 101 ? 14.126 9.947 -5.911 1.00 91.06 101 LYS A N 1
ATOM 802 C CA . LYS A 1 101 ? 13.125 10.329 -6.923 1.00 91.06 101 LYS A CA 1
ATOM 803 C C . LYS A 1 101 ? 12.923 9.201 -7.938 1.00 91.06 101 LYS A C 1
ATOM 805 O O . LYS A 1 101 ? 11.780 8.895 -8.258 1.00 91.06 101 LYS A O 1
ATOM 810 N N . PHE A 1 102 ? 14.020 8.589 -8.382 1.00 92.62 102 PHE A N 1
ATOM 811 C CA . PHE A 1 102 ? 14.008 7.481 -9.331 1.00 92.62 102 PHE A CA 1
ATOM 812 C C . PHE A 1 102 ? 13.255 6.266 -8.776 1.00 92.62 102 PHE A C 1
ATOM 814 O O . PHE A 1 102 ? 12.317 5.801 -9.415 1.00 92.62 102 PHE A O 1
ATOM 821 N N . GLY A 1 103 ? 13.568 5.830 -7.551 1.00 93.00 103 GLY A N 1
ATOM 822 C CA . GLY A 1 103 ? 12.864 4.737 -6.879 1.00 93.00 103 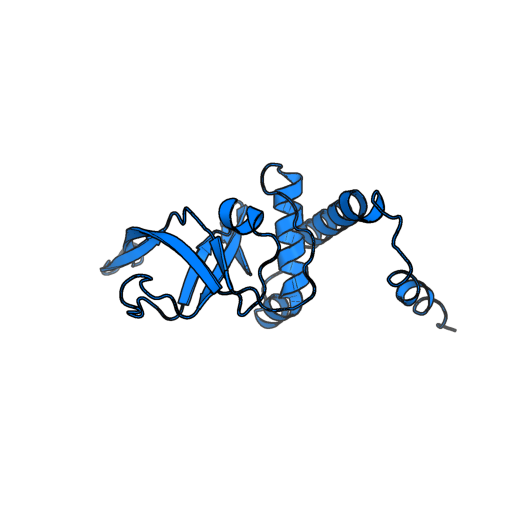GLY A CA 1
ATOM 823 C C . GLY A 1 103 ? 11.361 4.999 -6.762 1.00 93.00 103 GLY A C 1
ATOM 824 O O . GLY A 1 103 ? 10.555 4.159 -7.156 1.00 93.00 103 GLY A O 1
ATOM 825 N N . ARG A 1 104 ? 10.954 6.213 -6.355 1.00 92.25 104 ARG A N 1
ATOM 826 C CA . ARG A 1 104 ? 9.526 6.593 -6.307 1.0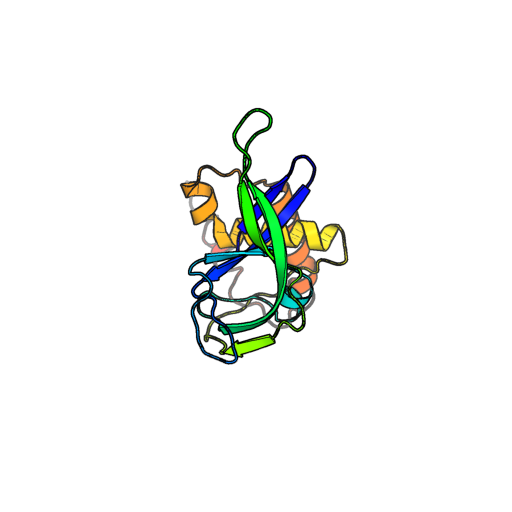0 92.25 104 ARG A CA 1
ATOM 827 C C . ARG A 1 104 ? 8.836 6.467 -7.666 1.00 92.25 104 ARG A C 1
ATOM 829 O O . ARG A 1 104 ? 7.691 6.026 -7.726 1.00 92.25 104 ARG A O 1
ATOM 836 N N . GLN A 1 105 ? 9.501 6.877 -8.743 1.00 93.69 105 GLN A N 1
ATOM 837 C CA . GLN A 1 105 ? 8.955 6.781 -10.098 1.00 93.69 105 GLN A CA 1
ATOM 838 C C . GLN A 1 105 ? 8.896 5.324 -10.574 1.00 93.69 105 GLN A C 1
ATOM 840 O O . GLN A 1 105 ? 7.872 4.899 -11.105 1.00 93.69 105 GLN A O 1
ATOM 845 N N . ALA A 1 106 ? 9.937 4.537 -10.309 1.00 95.06 106 ALA A N 1
ATOM 846 C CA . ALA A 1 106 ? 9.962 3.109 -10.596 1.00 95.06 106 ALA A CA 1
ATOM 847 C C . ALA A 1 106 ? 8.874 2.346 -9.822 1.00 95.06 106 ALA A C 1
ATOM 849 O O . ALA A 1 106 ? 8.213 1.482 -10.391 1.00 95.06 106 ALA A O 1
ATOM 850 N N . LEU A 1 107 ? 8.610 2.697 -8.558 1.00 94.81 107 LEU A N 1
ATOM 851 C CA . LEU A 1 107 ? 7.544 2.081 -7.762 1.00 94.81 107 LEU A CA 1
ATOM 852 C C . LEU A 1 107 ? 6.159 2.336 -8.373 1.00 94.81 107 LEU A C 1
ATOM 854 O O . LEU A 1 107 ? 5.308 1.449 -8.377 1.00 94.81 107 LEU A O 1
ATOM 858 N N . ILE A 1 108 ? 5.931 3.535 -8.918 1.00 93.75 108 ILE A N 1
ATOM 859 C CA . ILE A 1 108 ? 4.692 3.846 -9.643 1.00 93.75 108 ILE A CA 1
ATOM 860 C C . ILE A 1 108 ? 4.560 2.953 -10.881 1.00 93.75 108 ILE A C 1
ATOM 862 O O . ILE A 1 108 ? 3.486 2.397 -11.108 1.00 93.75 108 ILE A O 1
ATOM 866 N N . GLY A 1 109 ? 5.644 2.787 -11.644 1.00 94.44 109 GLY A N 1
ATOM 867 C CA . GLY A 1 109 ? 5.675 1.911 -12.814 1.00 94.44 109 GLY A CA 1
ATOM 868 C C . GLY A 1 109 ? 5.374 0.459 -12.470 1.00 94.44 109 GLY A C 1
ATOM 869 O O . GLY A 1 109 ? 4.531 -0.160 -13.110 1.00 94.44 109 GLY A O 1
ATOM 870 N N . TYR A 1 110 ? 5.983 -0.047 -11.399 1.00 94.94 110 TYR A N 1
ATOM 871 C CA . TYR A 1 110 ? 5.703 -1.376 -10.866 1.00 94.94 110 TYR A CA 1
ATOM 872 C C . TYR A 1 110 ? 4.213 -1.569 -10.545 1.00 94.94 110 TYR A C 1
ATOM 874 O O . TYR A 1 110 ? 3.622 -2.560 -10.971 1.00 94.94 110 TYR A O 1
ATOM 882 N N . ILE A 1 111 ? 3.583 -0.619 -9.840 1.00 93.81 111 ILE A N 1
ATOM 883 C CA . ILE A 1 111 ? 2.156 -0.711 -9.485 1.00 93.81 111 ILE A CA 1
ATOM 884 C C . ILE A 1 111 ? 1.287 -0.700 -10.746 1.00 93.81 111 ILE A C 1
ATOM 886 O O . ILE A 1 111 ? 0.376 -1.515 -10.860 1.00 93.81 111 ILE A O 1
ATOM 890 N N . MET A 1 112 ? 1.573 0.193 -11.700 1.00 92.88 112 MET A N 1
ATOM 891 C CA . MET A 1 112 ? 0.843 0.255 -12.971 1.00 92.88 112 MET A CA 1
ATOM 892 C C . MET A 1 112 ? 0.986 -1.032 -13.789 1.00 92.88 112 MET A C 1
ATOM 894 O O . MET A 1 112 ? 0.024 -1.461 -14.417 1.00 92.88 112 MET A O 1
ATOM 898 N N . GLU A 1 113 ? 2.169 -1.649 -13.795 1.00 92.56 113 GLU A N 1
ATOM 899 C CA . GLU A 1 113 ? 2.402 -2.896 -14.522 1.00 92.56 113 GLU A CA 1
ATOM 900 C C . GLU A 1 113 ? 1.724 -4.088 -13.846 1.00 92.56 113 GLU A C 1
ATOM 902 O O . GLU A 1 113 ? 1.080 -4.892 -14.519 1.00 92.56 113 GLU A O 1
ATOM 907 N N . ARG A 1 114 ? 1.837 -4.194 -12.519 1.00 91.06 114 ARG A N 1
ATOM 908 C CA . ARG A 1 114 ? 1.260 -5.301 -11.751 1.00 91.06 114 ARG A CA 1
ATOM 909 C C . ARG A 1 114 ? -0.264 -5.286 -11.759 1.00 91.06 114 ARG A C 1
ATOM 911 O O . ARG A 1 114 ? -0.879 -6.340 -11.841 1.00 91.06 114 ARG A O 1
ATOM 918 N N . GLU A 1 115 ? -0.855 -4.099 -11.706 1.00 90.88 115 GLU A N 1
ATOM 919 C CA . GLU A 1 115 ? -2.305 -3.900 -11.636 1.00 90.88 115 GLU A CA 1
ATOM 920 C C . GLU A 1 115 ? -2.883 -3.495 -13.000 1.00 90.88 115 GLU A C 1
ATOM 922 O O . GLU A 1 115 ? -3.985 -2.957 -13.076 1.00 90.88 115 GLU A O 1
ATOM 927 N N . ARG A 1 116 ? -2.149 -3.733 -14.094 1.00 91.31 116 ARG A N 1
ATOM 928 C CA . ARG A 1 116 ? -2.492 -3.288 -15.454 1.00 91.31 116 ARG A CA 1
ATOM 929 C C . ARG A 1 116 ? -3.953 -3.542 -15.822 1.00 91.31 116 ARG A C 1
ATOM 931 O O . ARG A 1 116 ? -4.632 -2.615 -16.252 1.00 91.31 116 ARG A O 1
ATOM 938 N N . ALA A 1 117 ? -4.441 -4.758 -15.577 1.00 90.31 117 ALA A N 1
ATOM 939 C CA . ALA A 1 117 ? -5.820 -5.142 -15.871 1.00 90.31 117 ALA A CA 1
ATOM 940 C C . ALA A 1 117 ? -6.847 -4.249 -15.149 1.00 90.31 117 ALA A C 1
ATOM 942 O O . ALA A 1 117 ? -7.839 -3.840 -15.747 1.00 90.31 117 ALA A O 1
ATOM 943 N N . PHE A 1 118 ? -6.589 -3.881 -13.888 1.00 88.75 118 PHE A N 1
ATOM 944 C CA . PHE A 1 118 ? -7.440 -2.957 -13.135 1.00 88.75 118 PHE A CA 1
ATOM 945 C C . PHE A 1 118 ? -7.431 -1.548 -13.744 1.00 88.75 118 PHE A C 1
ATOM 947 O O . PHE A 1 118 ? -8.480 -0.906 -13.822 1.00 88.75 118 PHE A O 1
ATOM 954 N N . TYR A 1 119 ? -6.271 -1.056 -14.189 1.00 87.25 119 TYR A N 1
ATOM 955 C CA . TYR A 1 119 ? -6.157 0.272 -14.800 1.00 87.25 119 TYR A CA 1
ATOM 956 C C . TYR A 1 119 ? -6.864 0.337 -16.151 1.00 87.25 119 TYR A C 1
ATOM 958 O O . TYR A 1 119 ? -7.623 1.277 -16.385 1.00 87.25 119 TYR A O 1
ATOM 966 N N . GLU A 1 120 ? -6.661 -0.676 -16.991 1.00 89.06 120 GLU A N 1
ATOM 967 C CA . GLU A 1 120 ? -7.300 -0.801 -18.302 1.00 89.06 120 GLU A CA 1
ATOM 968 C C . GLU A 1 120 ? -8.825 -0.910 -18.158 1.00 89.06 120 GLU A C 1
ATOM 970 O O . GLU A 1 120 ? -9.547 -0.129 -18.775 1.00 89.06 120 GLU A O 1
ATOM 975 N N . ALA A 1 121 ? -9.320 -1.771 -17.261 1.00 90.88 121 ALA A N 1
ATOM 976 C CA . ALA A 1 121 ? -10.754 -1.912 -16.993 1.00 90.88 121 ALA A CA 1
ATOM 977 C C . ALA A 1 121 ? -11.394 -0.642 -16.400 1.00 90.88 121 ALA A C 1
ATOM 979 O O . ALA A 1 121 ? -12.568 -0.370 -16.633 1.00 90.88 121 ALA A O 1
ATOM 980 N N . SER A 1 122 ? -10.629 0.151 -15.643 1.00 85.25 122 SER A N 1
ATOM 981 C CA . SER A 1 122 ? -11.106 1.395 -15.020 1.00 85.25 122 SER A CA 1
ATOM 982 C C . SER A 1 122 ? -10.928 2.635 -15.909 1.00 85.25 122 SER A C 1
ATOM 984 O O . SER A 1 122 ? -11.093 3.754 -15.414 1.00 85.25 122 SER A O 1
ATOM 986 N N . CYS A 1 123 ? -10.509 2.468 -17.170 1.00 80.94 123 CYS A N 1
ATOM 987 C CA . CYS A 1 123 ? -10.130 3.555 -18.084 1.00 80.94 123 CYS A CA 1
ATOM 988 C C . CYS A 1 123 ? -9.117 4.544 -17.470 1.00 80.94 123 CYS A C 1
ATOM 990 O O . CYS A 1 123 ? -9.119 5.742 -17.772 1.00 80.94 123 CYS A O 1
ATOM 992 N N . ARG A 1 124 ? -8.248 4.066 -16.570 1.00 81.25 124 ARG A N 1
ATOM 993 C CA . ARG A 1 124 ? -7.190 4.876 -15.959 1.00 81.25 124 ARG A CA 1
ATOM 994 C C . ARG A 1 124 ? -5.949 4.831 -16.848 1.00 81.25 124 ARG A C 1
ATOM 996 O O . ARG A 1 124 ? -5.517 3.744 -17.220 1.00 81.25 124 ARG A O 1
ATOM 1003 N N . PRO A 1 125 ? -5.323 5.982 -17.144 1.00 85.00 125 PRO A N 1
ATOM 1004 C CA . PRO A 1 125 ? -4.149 6.000 -18.000 1.00 85.00 125 PRO A CA 1
ATOM 1005 C C . PRO A 1 125 ? -2.982 5.267 -17.333 1.00 85.00 125 PRO A C 1
ATOM 1007 O O . PRO A 1 125 ? -2.647 5.528 -16.172 1.00 85.00 125 PRO A O 1
ATOM 1010 N N . ILE A 1 126 ? -2.348 4.385 -18.100 1.00 88.50 126 ILE A N 1
ATOM 1011 C CA . ILE A 1 126 ? -1.034 3.823 -17.797 1.00 88.50 126 ILE A CA 1
ATOM 1012 C C . ILE A 1 126 ? -0.020 4.708 -18.505 1.00 88.50 126 ILE A C 1
ATOM 1014 O O . ILE A 1 126 ? -0.030 4.817 -19.727 1.00 88.50 126 ILE A O 1
ATOM 1018 N N . ASP A 1 127 ? 0.829 5.369 -17.732 1.00 90.38 127 ASP A N 1
ATOM 1019 C CA . ASP A 1 127 ? 1.789 6.326 -18.266 1.00 90.38 127 ASP A CA 1
ATOM 1020 C C . ASP A 1 127 ? 3.112 5.602 -18.600 1.00 90.38 127 ASP A C 1
ATOM 1022 O O . ASP A 1 127 ? 3.770 5.083 -17.685 1.00 90.38 127 ASP A O 1
ATOM 1026 N N . PRO A 1 128 ? 3.512 5.547 -19.892 1.00 93.06 128 PRO A N 1
ATOM 1027 C CA . PRO A 1 128 ? 4.706 4.829 -20.335 1.00 93.06 128 PRO A CA 1
ATOM 1028 C C . PRO A 1 128 ? 5.989 5.287 -19.645 1.00 93.06 128 PRO A C 1
ATOM 1030 O O . PRO A 1 128 ? 6.896 4.476 -19.462 1.00 93.06 128 PRO A O 1
ATOM 1033 N N . TYR A 1 129 ? 6.062 6.552 -19.216 1.00 93.50 129 TYR A N 1
ATOM 1034 C CA . TYR A 1 129 ? 7.229 7.079 -18.516 1.00 93.50 129 TYR A CA 1
ATOM 1035 C C . TYR A 1 129 ? 7.526 6.277 -17.247 1.00 93.50 129 TYR A C 1
ATOM 1037 O O . TYR A 1 129 ? 8.662 5.855 -17.037 1.00 93.50 129 TYR A O 1
ATOM 1045 N N . TYR A 1 130 ? 6.512 6.025 -16.412 1.00 94.12 130 TYR A N 1
ATOM 1046 C CA . TYR A 1 130 ? 6.704 5.295 -15.157 1.00 94.12 130 TYR A CA 1
ATOM 1047 C C . TYR A 1 130 ? 7.011 3.819 -15.399 1.00 94.12 130 TYR A C 1
ATOM 1049 O O . TYR A 1 130 ? 7.872 3.268 -14.714 1.00 94.12 130 TYR A O 1
ATOM 1057 N N . ILE A 1 131 ? 6.358 3.197 -16.388 1.00 94.75 131 ILE A N 1
ATOM 1058 C CA . ILE A 1 131 ? 6.663 1.818 -16.802 1.00 94.75 131 ILE A CA 1
ATOM 1059 C C . ILE A 1 131 ? 8.141 1.697 -17.182 1.00 94.75 131 ILE A C 1
ATOM 1061 O O . ILE A 1 131 ? 8.820 0.775 -16.733 1.00 94.75 131 ILE A O 1
ATOM 1065 N N . GLU A 1 132 ? 8.666 2.659 -17.939 1.00 95.56 132 GLU A N 1
ATOM 1066 C CA . GLU A 1 132 ? 10.072 2.657 -18.331 1.00 95.56 132 GLU A CA 1
ATOM 1067 C C . GLU A 1 132 ? 11.015 2.862 -17.137 1.00 95.56 132 GLU A C 1
ATOM 1069 O O . GLU A 1 132 ? 12.004 2.143 -17.010 1.00 95.56 132 GLU A O 1
ATOM 1074 N N . GLN A 1 133 ? 10.682 3.752 -16.190 1.00 95.56 133 GLN A N 1
ATOM 1075 C CA . GLN A 1 133 ? 11.474 3.888 -14.957 1.00 95.56 133 GLN A CA 1
ATOM 1076 C C . GLN A 1 133 ? 11.552 2.568 -14.177 1.00 95.56 133 GLN A C 1
ATOM 1078 O O . GLN A 1 133 ? 12.611 2.230 -13.645 1.00 95.56 133 GLN A O 1
ATOM 1083 N N . TYR A 1 134 ? 10.456 1.800 -14.125 1.00 95.06 134 TYR A N 1
ATOM 1084 C CA . TYR A 1 134 ? 10.464 0.491 -13.474 1.00 95.06 134 TYR A CA 1
ATOM 1085 C C . TYR A 1 134 ? 11.354 -0.519 -14.202 1.00 95.06 134 TYR A C 1
ATOM 1087 O O . TYR A 1 134 ? 12.130 -1.222 -13.556 1.00 95.06 134 TYR A O 1
ATOM 1095 N N . ARG A 1 135 ? 11.312 -0.555 -15.537 1.00 93.62 135 ARG A N 1
ATOM 1096 C CA . ARG A 1 135 ? 12.176 -1.435 -16.341 1.00 93.62 135 ARG A CA 1
ATOM 1097 C C . ARG A 1 135 ? 13.654 -1.127 -16.141 1.00 93.62 135 ARG A C 1
ATOM 1099 O O . ARG A 1 135 ? 14.430 -2.037 -15.863 1.00 93.62 135 ARG A O 1
ATOM 1106 N N . VAL A 1 136 ? 14.038 0.148 -16.192 1.00 93.94 136 VAL A N 1
ATOM 1107 C CA . VAL A 1 136 ? 15.420 0.575 -15.916 1.00 93.94 136 VAL A CA 1
ATOM 1108 C C . VAL A 1 136 ? 15.836 0.182 -14.496 1.00 93.94 136 VAL A C 1
ATOM 1110 O O . VAL A 1 136 ? 16.955 -0.289 -14.278 1.00 93.94 136 VAL A O 1
ATOM 1113 N N . TRP A 1 137 ? 14.938 0.338 -13.519 1.00 94.06 137 TRP A N 1
ATOM 1114 C CA . TRP A 1 137 ? 15.204 -0.080 -12.145 1.00 94.06 137 TRP A CA 1
ATOM 1115 C C . TRP A 1 137 ? 15.432 -1.595 -12.053 1.00 94.06 137 TRP A C 1
ATOM 1117 O O . TRP A 1 137 ? 16.429 -2.010 -11.459 1.00 94.06 137 TRP A O 1
ATOM 1127 N N . LEU A 1 138 ? 14.586 -2.408 -12.696 1.00 91.00 138 LEU A N 1
ATOM 1128 C CA . LEU A 1 138 ? 14.733 -3.865 -12.755 1.00 91.00 138 LEU A CA 1
ATOM 1129 C C . LEU A 1 138 ? 16.073 -4.282 -13.365 1.00 91.00 138 LEU A C 1
ATOM 1131 O O . LEU A 1 138 ? 16.771 -5.112 -12.786 1.00 91.00 138 LEU A O 1
ATOM 1135 N N . THR A 1 139 ? 16.477 -3.682 -14.484 1.00 88.75 139 THR A N 1
ATOM 1136 C CA . THR A 1 139 ? 17.778 -3.967 -15.105 1.00 88.75 139 THR A CA 1
ATOM 1137 C C . THR A 1 139 ? 18.926 -3.669 -14.139 1.00 88.75 139 THR A C 1
ATOM 1139 O O . THR A 1 139 ? 19.832 -4.478 -13.960 1.00 88.75 139 THR A O 1
ATOM 1142 N N . ASN A 1 140 ? 18.874 -2.543 -13.429 1.00 86.88 140 ASN A N 1
ATOM 1143 C CA . ASN A 1 140 ? 19.955 -2.154 -12.525 1.00 86.88 140 ASN A CA 1
ATOM 1144 C C . ASN A 1 140 ? 20.031 -2.982 -11.232 1.00 86.88 140 ASN A C 1
ATOM 1146 O O . ASN A 1 140 ? 21.127 -3.140 -10.699 1.00 86.88 140 ASN A O 1
ATOM 1150 N N . HIS A 1 141 ? 18.904 -3.494 -10.732 1.00 81.62 141 HIS A N 1
ATOM 1151 C CA . HIS A 1 141 ? 18.824 -4.140 -9.412 1.00 81.62 141 HIS A CA 1
ATOM 1152 C C . HIS A 1 141 ? 18.650 -5.657 -9.479 1.00 81.62 141 HIS A C 1
ATOM 1154 O O . HIS A 1 141 ? 18.999 -6.357 -8.533 1.00 81.62 141 HIS A O 1
ATOM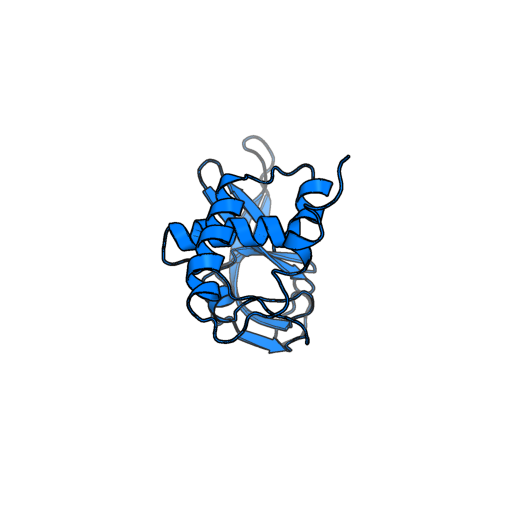 1160 N N . VAL A 1 142 ? 18.127 -6.178 -10.586 1.00 68.62 142 VAL A N 1
ATOM 1161 C CA . VAL A 1 142 ? 17.959 -7.618 -10.799 1.00 68.62 142 VAL A CA 1
ATOM 1162 C C . VAL A 1 142 ? 19.034 -8.124 -11.762 1.00 68.62 142 VAL A C 1
ATOM 1164 O O . VAL A 1 142 ? 19.662 -9.136 -11.462 1.00 68.62 142 VAL A O 1
ATOM 1167 N N . MET A 1 143 ? 19.351 -7.391 -12.846 1.00 57.50 143 MET A N 1
ATOM 1168 C CA . MET A 1 143 ? 20.301 -7.896 -13.853 1.00 57.50 143 MET A CA 1
ATOM 1169 C C . MET A 1 143 ? 21.782 -7.797 -13.485 1.00 57.50 143 MET A C 1
ATOM 1171 O O . MET A 1 143 ? 22.586 -8.556 -14.017 1.00 57.50 143 MET A O 1
ATOM 1175 N N . LYS A 1 144 ? 22.162 -6.941 -12.531 1.00 51.94 144 LYS A N 1
ATOM 1176 C CA . LYS A 1 144 ? 23.541 -6.902 -12.003 1.00 51.94 144 LYS A CA 1
ATOM 1177 C C . LYS A 1 144 ? 23.832 -7.966 -10.935 1.00 51.94 144 LYS A C 1
ATOM 1179 O O . LYS A 1 144 ? 24.993 -8.193 -10.624 1.00 51.94 144 LYS A O 1
ATOM 1184 N N . ASN A 1 145 ? 22.804 -8.637 -10.412 1.00 51.19 145 ASN A N 1
ATOM 1185 C CA . ASN A 1 145 ? 22.908 -9.629 -9.331 1.00 51.19 145 ASN A CA 1
ATOM 1186 C C . ASN A 1 145 ? 22.821 -11.084 -9.842 1.00 51.19 145 ASN A C 1
ATOM 1188 O O . ASN A 1 145 ? 22.523 -12.013 -9.094 1.00 51.19 145 ASN A O 1
ATOM 1192 N N . ALA A 1 146 ? 23.036 -11.289 -11.141 1.00 48.78 146 ALA A N 1
ATOM 1193 C CA . ALA A 1 146 ? 22.605 -12.473 -11.861 1.00 48.78 146 ALA A CA 1
ATOM 1194 C C . ALA A 1 146 ? 23.674 -13.562 -11.998 1.00 48.78 146 ALA A C 1
ATOM 1196 O O . ALA A 1 146 ? 24.237 -13.773 -13.067 1.00 48.78 146 ALA A O 1
ATOM 1197 N N . GLN A 1 147 ? 23.845 -14.343 -10.937 1.00 40.09 147 GLN A N 1
ATOM 1198 C CA . GLN A 1 147 ? 24.157 -15.765 -11.099 1.00 40.09 147 GLN A CA 1
ATOM 1199 C C . GLN A 1 147 ? 22.920 -16.611 -11.483 1.00 40.09 147 GLN A C 1
ATOM 1201 O O . GLN A 1 147 ? 23.049 -17.816 -11.621 1.00 40.09 147 GLN A O 1
ATOM 1206 N N . ASN A 1 148 ? 21.732 -16.022 -11.693 1.00 42.75 148 ASN A N 1
ATOM 1207 C CA . ASN A 1 148 ? 20.480 -16.774 -11.879 1.00 42.75 148 ASN A CA 1
ATOM 1208 C C . ASN A 1 148 ? 19.559 -16.187 -12.972 1.00 42.75 148 ASN A C 1
ATOM 121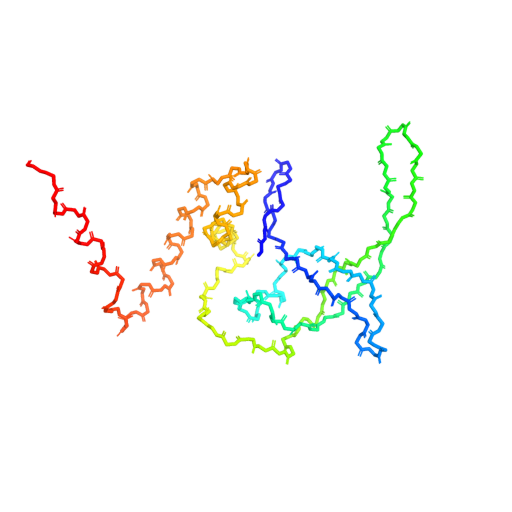0 O O . ASN A 1 148 ? 18.520 -15.604 -12.660 1.00 42.75 148 ASN A O 1
ATOM 1214 N N . TYR A 1 149 ? 19.879 -16.378 -14.255 1.00 50.97 149 TYR A N 1
ATOM 1215 C CA . TYR A 1 149 ? 18.890 -16.232 -15.333 1.00 50.97 149 TYR A CA 1
ATOM 1216 C C . TYR A 1 149 ? 18.943 -17.411 -16.288 1.00 50.97 149 TYR A C 1
ATOM 1218 O O . TYR A 1 149 ? 19.841 -17.476 -17.117 1.00 50.97 149 TYR A O 1
ATOM 1226 N N . ASP A 1 150 ? 17.917 -18.259 -16.242 1.00 43.84 150 ASP A N 1
ATOM 1227 C CA . ASP A 1 150 ? 17.693 -19.236 -17.312 1.00 43.84 150 ASP A CA 1
ATOM 1228 C C . ASP A 1 150 ? 16.232 -19.347 -17.781 1.00 43.84 150 ASP A C 1
ATOM 1230 O O . ASP A 1 150 ? 15.860 -20.305 -18.441 1.00 43.84 150 ASP A O 1
ATOM 1234 N N . ILE A 1 151 ? 15.343 -18.392 -17.459 1.00 45.69 151 ILE A N 1
ATOM 1235 C CA . ILE A 1 151 ? 13.903 -18.580 -17.774 1.00 45.69 151 ILE A CA 1
ATOM 1236 C C . ILE A 1 151 ? 13.232 -17.389 -18.480 1.00 45.69 151 ILE A C 1
ATOM 1238 O O . ILE A 1 151 ? 12.230 -17.572 -19.168 1.00 45.69 151 ILE A O 1
ATOM 1242 N N . VAL A 1 152 ? 13.771 -16.166 -18.418 1.00 42.53 152 VAL A N 1
ATOM 1243 C CA . VAL A 1 152 ? 13.029 -14.997 -18.948 1.00 42.53 152 VAL A CA 1
ATOM 1244 C C . VAL A 1 152 ? 13.340 -14.682 -20.422 1.00 42.53 152 VAL A C 1
ATOM 1246 O O . VAL A 1 152 ? 12.469 -14.160 -21.117 1.00 42.53 152 VAL A O 1
ATOM 1249 N N . LEU A 1 153 ? 14.511 -15.058 -20.960 1.00 41.66 153 LEU A N 1
ATOM 1250 C CA . LEU A 1 153 ? 14.876 -14.682 -22.339 1.00 41.66 153 LEU A CA 1
ATOM 1251 C C . LEU A 1 153 ? 14.327 -15.613 -23.436 1.00 41.66 153 LEU A C 1
ATOM 1253 O O . LEU A 1 153 ? 14.138 -15.170 -24.570 1.00 41.66 153 LEU A O 1
ATOM 1257 N N . GLN A 1 154 ? 14.000 -16.875 -23.133 1.00 39.44 154 GLN A N 1
ATOM 1258 C CA . GLN A 1 154 ? 13.531 -17.806 -24.174 1.00 39.44 154 GLN A CA 1
ATOM 1259 C C . GLN A 1 154 ? 12.148 -17.449 -24.750 1.00 39.44 154 GLN A C 1
ATOM 1261 O O . GLN A 1 154 ? 11.835 -17.827 -25.881 1.00 39.44 154 GLN A O 1
ATOM 1266 N N . LYS A 1 155 ? 11.337 -16.647 -24.045 1.00 44.03 155 LYS A N 1
ATOM 1267 C CA . LYS A 1 155 ? 10.059 -16.146 -24.587 1.00 44.03 155 LYS A CA 1
ATOM 1268 C C . LYS A 1 155 ? 10.181 -14.888 -25.450 1.00 44.03 155 LYS A C 1
ATOM 1270 O O . LYS A 1 155 ? 9.258 -14.605 -26.205 1.00 44.03 155 LYS A O 1
ATOM 1275 N N . GLN A 1 156 ? 11.298 -14.158 -25.396 1.00 43.31 156 GLN A N 1
ATOM 1276 C CA . GLN A 1 156 ? 11.520 -13.007 -26.283 1.00 43.31 156 GLN A CA 1
ATOM 1277 C C . GLN A 1 156 ? 12.177 -13.406 -27.615 1.00 43.31 156 GLN A C 1
ATOM 1279 O O . GLN A 1 156 ? 11.948 -12.742 -28.621 1.00 43.31 156 GLN A O 1
ATOM 1284 N N . LEU A 1 157 ? 12.891 -14.537 -27.665 1.00 41.56 157 LEU A N 1
ATOM 1285 C CA . LEU A 1 157 ? 13.488 -15.065 -28.902 1.00 41.56 157 LEU A CA 1
ATOM 1286 C C . LEU A 1 157 ? 12.522 -15.912 -29.751 1.00 41.56 157 LEU A C 1
ATOM 1288 O O . LEU A 1 157 ? 12.716 -16.042 -30.955 1.00 41.56 157 LEU A O 1
ATOM 1292 N N . THR A 1 158 ? 11.442 -16.440 -29.170 1.00 44.53 158 THR A N 1
ATOM 1293 C CA . THR A 1 158 ? 10.458 -17.272 -29.894 1.00 44.53 158 THR A CA 1
ATOM 1294 C C . THR A 1 158 ? 9.308 -16.478 -30.532 1.00 44.53 158 THR A C 1
ATOM 1296 O O . THR A 1 158 ? 8.560 -17.034 -31.329 1.00 44.53 158 THR A O 1
ATOM 1299 N N . GLY A 1 159 ? 9.186 -15.174 -30.248 1.00 42.78 159 GLY A N 1
ATOM 1300 C CA . GLY A 1 159 ? 8.167 -14.288 -30.837 1.00 42.78 159 GLY A CA 1
ATOM 1301 C C . GLY A 1 159 ? 8.635 -13.432 -32.022 1.00 42.78 159 GLY A C 1
ATOM 1302 O O . GLY A 1 159 ? 7.804 -12.811 -32.678 1.00 42.78 159 GLY A O 1
ATOM 1303 N N . ALA A 1 160 ? 9.942 -13.391 -32.309 1.00 44.50 160 ALA A N 1
ATOM 1304 C CA . ALA A 1 160 ? 10.513 -12.597 -33.406 1.00 44.50 160 ALA A CA 1
ATOM 1305 C C . ALA A 1 160 ? 10.861 -13.425 -34.660 1.00 44.50 160 ALA A C 1
ATOM 1307 O O . ALA A 1 160 ? 11.235 -12.860 -35.683 1.00 44.50 160 ALA A O 1
ATOM 1308 N N . SER A 1 161 ? 10.695 -14.752 -34.618 1.00 48.19 161 SER A N 1
ATOM 1309 C CA . SER A 1 161 ? 10.835 -15.629 -35.784 1.00 48.19 161 SER A CA 1
ATOM 1310 C C . SER A 1 161 ? 9.470 -16.192 -36.174 1.00 48.19 161 SER A C 1
ATOM 1312 O O . SER A 1 161 ? 9.068 -17.249 -35.694 1.00 48.19 161 SER A O 1
ATOM 1314 N N . LYS A 1 162 ? 8.725 -15.410 -36.969 1.00 45.19 162 LYS A N 1
ATOM 1315 C CA . LYS A 1 162 ? 7.740 -15.828 -37.993 1.00 45.19 162 LYS A CA 1
ATOM 1316 C C . LYS A 1 162 ? 6.847 -14.643 -38.373 1.00 45.19 162 LYS A C 1
ATOM 1318 O O . LYS A 1 162 ? 5.742 -14.500 -37.859 1.00 45.19 162 LYS A O 1
ATOM 1323 N N . LYS A 1 163 ? 7.307 -13.834 -39.328 1.00 40.44 163 LYS A N 1
ATOM 1324 C CA . LYS A 1 163 ? 6.445 -13.224 -40.349 1.00 40.44 163 LYS A CA 1
ATOM 1325 C C . LYS A 1 163 ? 7.221 -13.203 -41.670 1.00 40.44 163 LYS A C 1
ATOM 1327 O O . LYS A 1 163 ? 8.203 -12.482 -41.757 1.00 40.44 163 LYS A O 1
ATOM 1332 N N . HIS A 1 164 ? 6.745 -14.079 -42.560 1.00 39.41 164 HIS A N 1
ATOM 1333 C CA . HIS A 1 164 ? 6.892 -14.220 -44.018 1.00 39.41 164 HIS A CA 1
ATOM 1334 C C . HIS A 1 164 ? 8.200 -13.819 -44.697 1.00 39.41 164 HIS A C 1
ATOM 1336 O O . HIS A 1 164 ? 8.498 -12.611 -44.759 1.00 39.41 164 HIS A O 1
#

Secondary structure (DSSP, 8-state):
-EEEEETTEEEEEEEEEEEE-TTT--EEEEEEEEE--HHHHTT-SPPTT-EEEEEEEEEEEEES-TTS--EEEEEEEEEEEEEEEE---S--PPPPPSSSHHHHHHHHHHHHHHTHHHHHHTTPPP-HHHHHHHHHHHHHHTGGG-S--SSSSHHHHSSSS---

Organism: Limosilactobacillus mucosae (NCBI:txid97478)